Protein AF-A0A081PTX2-F1 (afdb_monomer_lite)

Organism: Streptococcus mitis (NCBI:txid28037)

Structure (mmCIF, N/CA/C/O backbone):
data_AF-A0A081PTX2-F1
#
_entry.id   AF-A0A081PTX2-F1
#
loop_
_atom_site.group_PDB
_atom_site.id
_atom_site.type_symbol
_atom_site.label_atom_id
_atom_site.label_alt_id
_atom_site.label_comp_id
_atom_site.label_asym_id
_atom_site.label_entity_id
_atom_site.label_seq_id
_atom_site.pdbx_PDB_ins_code
_atom_site.Cartn_x
_atom_site.Cartn_y
_atom_site.Cartn_z
_atom_site.occupancy
_atom_site.B_iso_or_equiv
_atom_site.auth_seq_id
_atom_site.auth_comp_id
_atom_site.auth_asym_id
_atom_site.auth_atom_id
_atom_site.pdbx_PDB_model_num
ATOM 1 N N . MET A 1 1 ? 16.448 0.428 7.339 1.00 45.16 1 MET A N 1
ATOM 2 C CA . MET A 1 1 ? 17.487 -0.237 6.516 1.00 45.16 1 MET A CA 1
ATOM 3 C C . MET A 1 1 ? 18.118 0.678 5.466 1.00 45.16 1 MET A C 1
ATOM 5 O O . MET A 1 1 ? 19.307 0.531 5.243 1.00 45.16 1 MET A O 1
ATOM 9 N N . ALA A 1 2 ? 17.396 1.641 4.873 1.00 45.88 2 ALA A N 1
ATOM 10 C CA . ALA A 1 2 ? 17.915 2.471 3.773 1.00 45.88 2 ALA A CA 1
ATOM 11 C C . ALA A 1 2 ? 19.041 3.473 4.129 1.00 45.88 2 ALA A C 1
ATOM 13 O O . ALA A 1 2 ? 19.733 3.924 3.228 1.00 45.88 2 ALA A O 1
ATOM 14 N N . THR A 1 3 ? 19.237 3.821 5.406 1.00 48.44 3 THR A N 1
ATOM 15 C CA . THR A 1 3 ? 20.156 4.913 5.800 1.00 48.44 3 THR A CA 1
ATOM 16 C C . THR A 1 3 ? 21.163 4.552 6.886 1.00 48.44 3 THR A C 1
ATOM 18 O O . THR A 1 3 ? 22.017 5.371 7.184 1.00 48.44 3 THR A O 1
ATOM 21 N N . LYS A 1 4 ? 21.071 3.370 7.518 1.00 48.38 4 LYS A N 1
ATOM 22 C CA . LYS A 1 4 ? 21.948 2.936 8.635 1.00 48.38 4 LYS A CA 1
ATOM 23 C C . LYS A 1 4 ? 22.296 4.025 9.691 1.00 48.38 4 LYS A C 1
ATOM 25 O O . LYS A 1 4 ? 23.306 3.913 10.371 1.00 48.38 4 LYS A O 1
ATOM 30 N N . GLY A 1 5 ? 21.459 5.054 9.870 1.00 53.69 5 GLY A N 1
ATOM 31 C CA . GLY A 1 5 ? 21.709 6.166 10.798 1.00 53.69 5 GLY A CA 1
ATOM 32 C C . GLY A 1 5 ? 22.553 7.334 10.260 1.00 53.69 5 GLY A C 1
ATOM 33 O O . GLY A 1 5 ? 22.796 8.265 11.020 1.00 53.69 5 GLY A O 1
ATOM 34 N N . ASP A 1 6 ? 22.951 7.340 8.986 1.00 52.31 6 ASP A N 1
ATOM 35 C CA . ASP A 1 6 ? 23.727 8.423 8.370 1.00 52.31 6 ASP A CA 1
ATOM 36 C C . ASP A 1 6 ? 22.873 9.209 7.358 1.00 52.31 6 ASP A C 1
ATOM 38 O O . ASP A 1 6 ? 22.476 8.696 6.308 1.00 52.31 6 ASP A O 1
ATOM 42 N N . LEU A 1 7 ? 22.565 10.473 7.676 1.00 54.06 7 LEU A N 1
ATOM 43 C CA . LEU A 1 7 ? 21.795 11.366 6.799 1.00 54.06 7 LEU A CA 1
ATOM 44 C C . LEU A 1 7 ? 22.571 11.760 5.529 1.00 54.06 7 LEU A C 1
ATOM 46 O O . LEU A 1 7 ? 21.958 12.231 4.572 1.00 54.06 7 LEU A O 1
ATOM 50 N N . SER A 1 8 ? 23.890 11.543 5.492 1.00 54.25 8 SER A N 1
ATOM 51 C CA . SER A 1 8 ? 24.733 11.843 4.325 1.00 54.25 8 SER A CA 1
ATOM 52 C C . SER A 1 8 ? 24.730 10.713 3.290 1.00 54.25 8 SER A C 1
ATOM 54 O O . SER A 1 8 ? 25.085 10.937 2.135 1.00 54.25 8 SER A O 1
ATOM 56 N N . GLN A 1 9 ? 24.287 9.510 3.678 1.00 50.03 9 GLN A N 1
ATOM 57 C CA . GLN A 1 9 ? 24.048 8.367 2.790 1.00 50.03 9 GLN A CA 1
ATOM 58 C C . GLN A 1 9 ? 22.552 8.116 2.577 1.00 50.03 9 GLN A C 1
ATOM 60 O O . GLN A 1 9 ? 22.090 6.974 2.510 1.00 50.03 9 GLN A O 1
ATOM 65 N N . LEU A 1 10 ? 21.767 9.186 2.440 1.00 50.59 10 LEU A N 1
ATOM 66 C CA . LEU A 1 10 ? 20.447 9.088 1.828 1.00 50.59 10 LEU A CA 1
ATOM 67 C C . LEU A 1 10 ? 20.634 8.610 0.381 1.00 50.59 10 LEU A C 1
ATOM 69 O O . LEU A 1 10 ? 20.745 9.395 -0.553 1.00 50.59 10 LEU A O 1
ATOM 73 N N . SER A 1 11 ? 20.625 7.289 0.194 1.00 53.53 11 SER A N 1
ATOM 74 C CA . SER A 1 11 ? 20.589 6.611 -1.110 1.00 53.53 11 SER A CA 1
ATOM 75 C C . SER A 1 11 ? 19.258 6.850 -1.856 1.00 53.53 11 SER A C 1
ATOM 77 O O . SER A 1 11 ? 18.910 6.139 -2.792 1.00 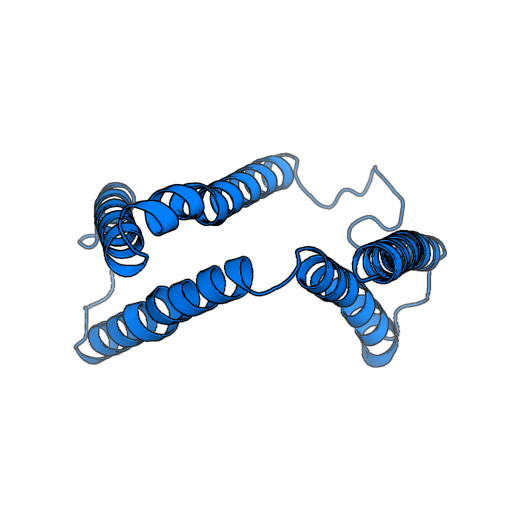53.53 11 SER A O 1
ATOM 79 N N . MET A 1 12 ? 18.482 7.850 -1.424 1.00 55.75 12 MET A N 1
ATOM 80 C CA . MET A 1 12 ? 17.289 8.359 -2.079 1.00 55.75 12 MET A CA 1
ATOM 81 C C . MET A 1 12 ? 17.568 9.767 -2.582 1.00 55.75 12 MET A C 1
ATOM 83 O O . MET A 1 12 ? 17.811 10.695 -1.813 1.00 55.75 12 MET A O 1
ATOM 87 N N . THR A 1 13 ? 17.455 9.938 -3.891 1.00 76.00 13 THR A N 1
ATOM 88 C CA . THR A 1 13 ? 17.407 11.253 -4.524 1.00 76.00 13 THR A CA 1
ATOM 89 C C . THR A 1 13 ? 16.190 12.028 -3.983 1.00 76.00 13 THR A C 1
ATOM 91 O O . THR A 1 13 ? 15.133 11.420 -3.805 1.00 76.00 13 THR A O 1
ATOM 94 N N . PRO A 1 14 ? 16.251 13.360 -3.791 1.00 76.31 14 PRO A N 1
ATOM 95 C CA . PRO A 1 14 ? 15.086 14.163 -3.387 1.00 76.31 14 PRO A CA 1
ATOM 96 C C . PRO A 1 14 ? 13.852 13.950 -4.282 1.00 76.31 14 PRO A C 1
ATOM 98 O O . PRO A 1 14 ? 12.715 14.006 -3.822 1.00 76.31 14 PRO A O 1
ATOM 101 N N . LEU A 1 15 ? 14.080 13.621 -5.557 1.00 78.44 15 LEU A N 1
ATOM 102 C CA . LEU A 1 15 ? 13.043 13.239 -6.513 1.00 78.44 15 LEU A CA 1
ATOM 103 C C . LEU A 1 15 ? 12.278 11.968 -6.094 1.00 78.44 15 LEU A C 1
ATOM 105 O O . LEU A 1 15 ? 11.057 11.917 -6.228 1.00 78.44 15 LEU A O 1
ATOM 109 N N . ALA A 1 16 ? 12.970 10.956 -5.560 1.00 79.25 16 ALA A N 1
ATOM 110 C CA . ALA A 1 16 ? 12.354 9.725 -5.059 1.00 79.25 16 ALA A CA 1
ATOM 111 C C . ALA A 1 16 ? 11.468 10.004 -3.837 1.00 79.25 16 ALA A C 1
ATOM 113 O O . ALA A 1 16 ? 10.395 9.423 -3.699 1.00 79.25 16 ALA A O 1
ATOM 114 N N . LEU A 1 17 ? 11.873 10.955 -2.989 1.00 81.06 17 LEU A N 1
ATOM 115 C CA . LEU A 1 17 ? 11.074 11.383 -1.844 1.00 81.06 17 LEU A CA 1
ATOM 116 C C . LEU A 1 17 ? 9.779 12.077 -2.296 1.00 81.06 17 LEU A C 1
ATOM 118 O O . LEU A 1 17 ? 8.699 11.727 -1.828 1.00 81.06 17 LEU A O 1
ATOM 122 N N . ILE A 1 18 ? 9.876 13.027 -3.232 1.00 86.75 18 ILE A N 1
ATOM 123 C CA . ILE A 1 18 ? 8.715 13.778 -3.740 1.00 86.75 18 ILE A CA 1
ATOM 124 C C . ILE A 1 18 ? 7.742 12.847 -4.469 1.00 86.75 18 ILE A C 1
ATOM 126 O O . ILE A 1 18 ? 6.538 12.894 -4.223 1.00 86.75 18 ILE A O 1
ATOM 130 N N . THR A 1 19 ? 8.249 11.974 -5.340 1.00 83.44 19 THR A N 1
ATOM 131 C CA . THR A 1 19 ? 7.417 11.005 -6.073 1.00 83.44 19 THR A CA 1
ATOM 132 C C . THR A 1 19 ? 6.801 9.958 -5.145 1.00 83.44 19 THR A C 1
ATOM 134 O O . THR A 1 19 ? 5.629 9.621 -5.311 1.00 83.44 19 THR A O 1
ATOM 137 N N . GLY A 1 20 ? 7.528 9.507 -4.118 1.00 84.31 20 GLY A N 1
ATOM 138 C CA . GLY A 1 20 ? 6.996 8.632 -3.074 1.00 84.31 20 GLY A CA 1
ATOM 139 C C . GLY A 1 20 ? 5.875 9.291 -2.267 1.00 84.31 20 GLY A C 1
ATOM 140 O O . GLY A 1 20 ? 4.830 8.678 -2.052 1.00 84.31 20 GLY A O 1
ATOM 141 N N . LEU A 1 21 ? 6.043 10.561 -1.888 1.00 86.38 21 LEU A N 1
ATOM 142 C CA . LEU A 1 21 ? 5.027 11.314 -1.151 1.00 86.38 21 LEU A CA 1
ATOM 143 C C . LEU A 1 21 ? 3.774 11.565 -2.005 1.00 86.38 21 LEU A C 1
ATOM 145 O O . LEU A 1 21 ? 2.656 11.362 -1.535 1.00 86.38 21 LEU A O 1
ATOM 149 N N . LEU A 1 22 ? 3.953 11.930 -3.278 1.00 87.00 22 LEU A N 1
ATOM 150 C CA . LEU A 1 22 ? 2.854 12.075 -4.239 1.00 87.00 22 LEU A CA 1
ATOM 151 C C . LEU A 1 22 ? 2.108 10.751 -4.461 1.00 87.00 22 LEU A C 1
ATOM 153 O O . LEU A 1 22 ? 0.879 10.748 -4.513 1.00 87.00 22 LEU A O 1
ATOM 157 N N . SER A 1 23 ? 2.825 9.627 -4.541 1.00 84.81 23 SER A N 1
ATOM 158 C CA . SER A 1 23 ? 2.219 8.292 -4.631 1.00 84.81 23 SER A CA 1
ATOM 159 C C . SER A 1 23 ? 1.386 7.972 -3.387 1.00 84.81 23 SER A C 1
ATOM 161 O O . SER A 1 23 ? 0.224 7.579 -3.504 1.00 84.81 23 SER A O 1
ATOM 163 N N . ALA A 1 24 ? 1.921 8.238 -2.190 1.00 83.06 24 ALA A N 1
ATOM 164 C CA . ALA A 1 24 ? 1.200 8.044 -0.934 1.00 83.06 24 ALA A CA 1
ATOM 165 C C . ALA A 1 24 ? -0.078 8.897 -0.862 1.00 83.06 24 ALA A C 1
ATOM 167 O O . ALA A 1 24 ? -1.137 8.393 -0.481 1.00 83.06 24 ALA A O 1
ATOM 168 N N . MET A 1 25 ? -0.015 10.160 -1.299 1.00 84.06 25 MET A N 1
ATOM 169 C CA . MET A 1 25 ? -1.202 11.010 -1.429 1.00 84.06 25 MET A CA 1
ATOM 170 C C . MET A 1 25 ? -2.213 10.417 -2.419 1.00 84.06 25 MET A C 1
ATOM 172 O O . MET A 1 25 ? -3.404 10.364 -2.120 1.00 84.06 25 MET A O 1
ATOM 176 N N . GLY A 1 26 ? -1.758 9.916 -3.570 1.00 82.31 26 GLY A N 1
ATOM 177 C CA . GLY A 1 26 ? -2.617 9.256 -4.557 1.00 82.31 26 GLY A CA 1
ATOM 178 C C . GLY A 1 26 ? -3.349 8.035 -3.992 1.00 82.31 26 GLY A C 1
ATOM 179 O O . GLY A 1 26 ? -4.553 7.877 -4.214 1.00 82.31 26 GLY A O 1
ATOM 180 N N . VAL A 1 27 ? -2.660 7.201 -3.211 1.00 76.81 27 VAL A N 1
ATOM 181 C CA . VAL A 1 27 ? -3.269 6.053 -2.519 1.00 76.81 27 VAL A CA 1
ATOM 182 C C . VAL A 1 27 ? -4.269 6.524 -1.462 1.00 76.81 27 VAL A C 1
ATOM 184 O O . VAL A 1 27 ? -5.384 6.006 -1.4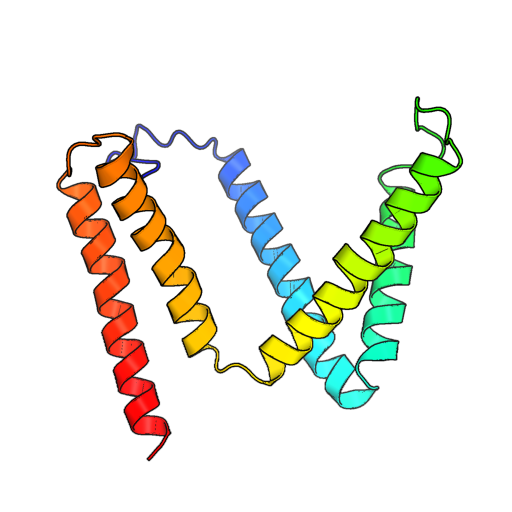05 1.00 76.81 27 VAL A O 1
ATOM 187 N N . MET A 1 28 ? -3.925 7.550 -0.678 1.00 79.50 28 MET A N 1
ATOM 188 C CA . MET A 1 28 ? -4.824 8.141 0.319 1.00 79.50 28 MET A CA 1
ATOM 189 C C . MET A 1 28 ? -6.131 8.624 -0.322 1.00 79.50 28 MET A C 1
ATOM 191 O O . MET A 1 28 ? -7.210 8.303 0.177 1.00 79.50 28 MET A O 1
ATOM 195 N N . PHE A 1 29 ? -6.058 9.330 -1.453 1.00 78.75 29 PHE A N 1
ATOM 196 C CA . PHE A 1 29 ? -7.252 9.734 -2.196 1.00 78.75 29 PHE A CA 1
ATOM 197 C C . PHE A 1 29 ? -8.045 8.527 -2.703 1.00 78.75 29 PHE A C 1
ATOM 199 O O . PHE A 1 29 ? -9.261 8.500 -2.540 1.00 78.75 29 PHE A O 1
ATOM 206 N N . ASN A 1 30 ? -7.387 7.499 -3.243 1.00 73.31 30 ASN A N 1
ATOM 207 C CA . ASN A 1 30 ? -8.077 6.291 -3.705 1.00 73.31 30 ASN A CA 1
ATOM 208 C C . ASN A 1 30 ? -8.793 5.531 -2.579 1.00 73.31 30 ASN A C 1
ATOM 210 O O . ASN A 1 30 ? -9.816 4.908 -2.838 1.00 73.31 30 ASN A O 1
ATOM 214 N N . VAL A 1 31 ? -8.301 5.580 -1.340 1.00 70.25 31 VAL A N 1
ATOM 215 C CA . VAL A 1 31 ? -8.913 4.859 -0.212 1.00 70.25 31 VAL A CA 1
ATOM 216 C C . VAL A 1 31 ? -9.971 5.697 0.503 1.00 70.25 31 VAL A C 1
ATOM 218 O O . VAL A 1 31 ? -11.039 5.178 0.821 1.00 70.25 31 VAL A O 1
ATOM 221 N N . ILE A 1 32 ? -9.703 6.979 0.759 1.00 73.44 32 ILE A N 1
ATOM 222 C CA . ILE A 1 32 ? -10.579 7.843 1.566 1.00 73.44 32 ILE A CA 1
ATOM 223 C C . ILE A 1 32 ? -11.726 8.406 0.730 1.00 73.44 32 ILE A C 1
ATOM 225 O O . ILE A 1 32 ? -12.869 8.412 1.188 1.00 73.44 32 ILE A O 1
ATOM 229 N N . LEU A 1 33 ? -11.448 8.859 -0.496 1.00 72.94 33 LEU A N 1
ATOM 230 C CA . LEU A 1 33 ? -12.442 9.525 -1.333 1.00 72.94 33 LEU A CA 1
ATOM 231 C C . LEU A 1 33 ? -13.677 8.647 -1.607 1.00 72.94 33 LEU A C 1
ATOM 233 O O . LEU A 1 33 ? -14.777 9.166 -1.447 1.00 72.94 33 LEU A O 1
ATOM 237 N N . PRO A 1 34 ? -13.578 7.342 -1.939 1.00 69.25 34 PRO A N 1
ATOM 238 C CA . PRO A 1 34 ? -14.769 6.540 -2.216 1.00 69.25 34 PRO A CA 1
ATOM 239 C C . PRO A 1 34 ? -15.579 6.159 -0.970 1.00 69.25 34 PRO A C 1
ATOM 241 O O . PRO A 1 34 ? -16.734 5.773 -1.122 1.00 69.25 34 PRO A O 1
ATOM 244 N N . GLN A 1 35 ? -15.055 6.276 0.256 1.00 69.25 35 GLN A N 1
ATOM 245 C CA . GLN A 1 35 ? -15.779 5.871 1.474 1.00 69.25 35 GLN A CA 1
ATOM 246 C C . GLN A 1 35 ? -17.108 6.617 1.711 1.00 69.25 35 GLN A C 1
ATOM 248 O O . GLN A 1 35 ? -18.135 5.949 1.886 1.00 69.25 35 GLN A O 1
ATOM 253 N N . PRO A 1 36 ? -17.155 7.966 1.724 1.00 67.94 36 PRO A N 1
ATOM 254 C CA . PRO A 1 36 ? -18.405 8.697 1.936 1.00 67.94 36 PRO A CA 1
ATOM 255 C C . PRO A 1 36 ? -19.397 8.502 0.783 1.00 67.94 36 PRO A C 1
ATOM 257 O O . PRO A 1 36 ? -20.602 8.398 1.022 1.00 67.94 36 PRO A O 1
ATOM 260 N N . PHE A 1 37 ? -18.912 8.398 -0.459 1.00 66.44 37 PHE A N 1
ATOM 261 C CA . PHE A 1 37 ? -19.766 8.154 -1.626 1.00 66.44 37 PHE A CA 1
ATOM 262 C C . PHE A 1 37 ? -20.346 6.735 -1.620 1.00 66.44 37 PHE A C 1
ATOM 264 O O . PHE A 1 37 ? -21.548 6.577 -1.841 1.00 66.44 37 PHE A O 1
ATOM 271 N N . ALA A 1 38 ? -19.545 5.729 -1.256 1.00 66.44 38 ALA A N 1
ATOM 272 C CA . ALA A 1 38 ? -19.986 4.343 -1.147 1.00 66.44 38 ALA A CA 1
ATOM 273 C C . ALA A 1 38 ? -21.042 4.151 -0.047 1.00 66.44 38 ALA A C 1
ATOM 275 O O . ALA A 1 38 ? -21.980 3.376 -0.238 1.00 66.44 38 ALA A O 1
ATOM 276 N N . LYS A 1 39 ? -20.943 4.882 1.077 1.00 65.25 39 LYS A N 1
ATOM 277 C CA . LYS A 1 39 ? -21.974 4.874 2.134 1.00 65.25 39 LYS A CA 1
ATOM 278 C C . LYS A 1 39 ? -23.308 5.474 1.678 1.00 65.25 39 LYS A C 1
ATOM 280 O O . LYS A 1 39 ? -24.346 5.062 2.185 1.00 65.25 39 LYS A O 1
ATOM 285 N N . ARG A 1 40 ? -23.296 6.440 0.752 1.00 69.19 40 ARG A N 1
ATOM 286 C CA . ARG A 1 40 ? -24.501 7.179 0.330 1.00 69.19 40 ARG A CA 1
ATOM 287 C C . ARG A 1 40 ? -25.180 6.605 -0.915 1.00 69.19 40 ARG A C 1
ATOM 289 O O . ARG A 1 40 ? -26.402 6.643 -0.992 1.00 69.19 40 ARG A O 1
ATOM 296 N N . TYR A 1 41 ? -24.409 6.087 -1.869 1.00 67.88 41 TYR A N 1
ATOM 297 C CA . TYR A 1 41 ? -24.910 5.633 -3.177 1.00 67.88 41 TYR A CA 1
ATOM 298 C C . TYR A 1 41 ? -24.716 4.133 -3.427 1.00 67.88 41 TYR A C 1
ATOM 300 O O . TYR A 1 41 ? -25.143 3.620 -4.459 1.00 67.88 41 TYR A O 1
ATOM 308 N N . GLY A 1 42 ? -24.104 3.417 -2.483 1.00 67.81 42 GLY A N 1
ATOM 309 C CA . GLY A 1 42 ? -23.745 2.016 -2.637 1.00 67.81 42 GLY A CA 1
ATOM 310 C C . GLY A 1 42 ? -22.353 1.839 -3.240 1.00 67.81 42 GLY A C 1
ATOM 311 O O . GLY A 1 42 ? -21.858 2.646 -4.025 1.00 67.81 42 GLY A O 1
ATOM 312 N N . PHE A 1 43 ? -21.710 0.741 -2.857 1.00 65.88 43 PHE A N 1
ATOM 313 C CA . PHE A 1 43 ? -20.302 0.487 -3.139 1.00 65.88 43 PHE A CA 1
ATOM 314 C C . PHE A 1 43 ? -19.990 0.313 -4.637 1.00 65.88 43 PHE A C 1
ATOM 316 O O . PHE A 1 43 ? -19.061 0.909 -5.179 1.00 65.88 43 PHE A O 1
ATOM 323 N N . VAL A 1 44 ? -20.813 -0.488 -5.316 1.00 68.44 44 VAL A N 1
ATOM 324 C CA . VAL A 1 44 ? -20.652 -0.857 -6.729 1.00 68.44 44 VAL A CA 1
ATOM 325 C C . VAL A 1 44 ? -20.701 0.359 -7.672 1.00 68.44 44 VAL A C 1
ATOM 327 O O . VAL A 1 44 ? -19.777 0.503 -8.473 1.00 68.44 44 VAL A O 1
ATOM 330 N N . PRO A 1 45 ? -21.694 1.271 -7.592 1.00 71.44 45 PRO A N 1
ATOM 331 C CA . PRO A 1 45 ? -21.735 2.431 -8.484 1.00 71.44 45 PRO A CA 1
ATOM 332 C C . PRO A 1 45 ? -20.612 3.443 -8.216 1.00 71.44 45 PRO A C 1
ATOM 334 O O . PRO A 1 45 ? -20.093 4.018 -9.169 1.00 71.44 45 PRO A O 1
ATOM 337 N N . THR A 1 46 ? -20.186 3.645 -6.963 1.00 72.44 46 THR A N 1
ATOM 338 C CA . THR A 1 46 ? -19.062 4.553 -6.654 1.00 72.44 46 THR A CA 1
ATOM 339 C C . THR A 1 46 ? -17.750 4.068 -7.276 1.00 72.44 46 THR A C 1
ATOM 341 O O . THR A 1 46 ? -17.045 4.854 -7.909 1.00 72.44 46 THR A O 1
ATOM 344 N N . VAL A 1 47 ? -17.440 2.774 -7.153 1.00 72.69 47 VAL A N 1
ATOM 345 C CA . VAL A 1 47 ? -16.215 2.197 -7.733 1.00 72.69 47 VAL A CA 1
ATOM 346 C C . VAL A 1 47 ? -16.299 2.121 -9.258 1.00 72.69 47 VAL A C 1
ATOM 348 O O . VAL A 1 47 ? -15.325 2.450 -9.931 1.00 72.69 47 VAL A O 1
ATOM 351 N N . GLY A 1 48 ? -17.461 1.765 -9.817 1.00 74.38 48 GLY A N 1
ATOM 352 C CA . GLY A 1 48 ? -17.658 1.690 -11.267 1.00 74.38 48 GLY A CA 1
ATOM 353 C C . GLY A 1 48 ? -17.400 3.024 -11.974 1.00 74.38 48 GLY A C 1
ATOM 354 O O . GLY A 1 48 ? -16.636 3.073 -12.936 1.00 74.38 48 GLY A O 1
ATOM 355 N N . TRP A 1 49 ? -17.959 4.123 -11.459 1.00 79.38 49 TRP A N 1
ATOM 356 C CA . TRP A 1 49 ? -17.698 5.459 -12.008 1.00 79.38 49 TRP A CA 1
ATOM 357 C C . TRP A 1 49 ? -16.236 5.886 -11.850 1.00 79.38 49 TRP A C 1
ATOM 359 O O . TRP A 1 49 ? -15.667 6.454 -12.784 1.00 79.38 49 TRP A O 1
ATOM 369 N N . GLY A 1 50 ? -15.611 5.567 -10.712 1.00 76.12 50 GLY A N 1
ATOM 370 C CA . GLY A 1 50 ? -14.187 5.823 -10.487 1.00 76.12 50 GLY A CA 1
ATOM 371 C C . GLY A 1 50 ? -13.294 5.092 -11.491 1.00 76.12 50 GLY A C 1
ATOM 372 O O . GLY A 1 50 ? -12.392 5.699 -12.064 1.00 76.12 50 GLY A O 1
ATOM 373 N N . MET A 1 51 ? -13.586 3.820 -11.773 1.00 77.56 51 MET A N 1
ATOM 374 C CA . MET A 1 51 ? -12.840 3.019 -12.747 1.00 77.56 51 MET A CA 1
ATOM 375 C C . MET A 1 51 ? -13.021 3.511 -14.187 1.00 77.56 51 MET A C 1
ATOM 377 O O . MET A 1 51 ? -12.047 3.536 -14.939 1.00 77.56 51 MET A O 1
ATOM 381 N N . ILE A 1 52 ? -14.226 3.951 -14.569 1.00 79.56 52 ILE A N 1
ATOM 382 C CA . ILE A 1 52 ? -14.472 4.535 -15.899 1.00 79.56 52 ILE A CA 1
ATOM 383 C C . ILE A 1 52 ? -13.670 5.830 -16.072 1.00 79.56 52 ILE A C 1
ATOM 385 O O . ILE A 1 52 ? -12.973 5.989 -17.074 1.00 79.56 52 ILE A O 1
ATOM 389 N N . LEU A 1 53 ? -13.724 6.734 -15.089 1.00 81.75 53 LEU A N 1
ATOM 390 C CA . LEU A 1 53 ? -12.953 7.981 -15.103 1.00 81.75 53 LEU A CA 1
ATOM 391 C C . LEU A 1 53 ? -11.4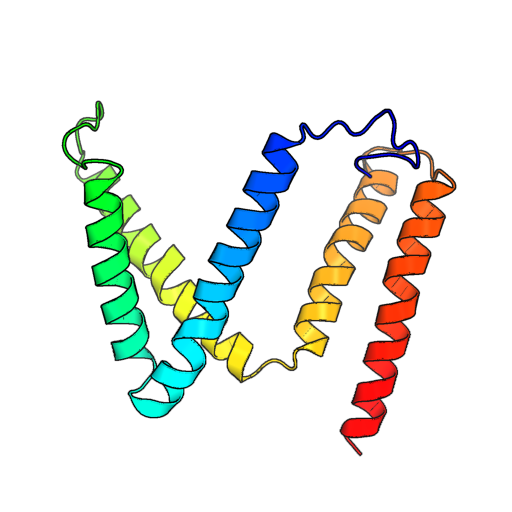43 7.710 -15.133 1.00 81.75 53 LEU A C 1
ATOM 393 O O . LEU A 1 53 ? -10.737 8.313 -15.938 1.00 81.75 53 LEU A O 1
ATOM 397 N N . ALA A 1 54 ? -10.952 6.772 -14.319 1.00 78.19 54 ALA A N 1
ATOM 398 C CA . ALA A 1 54 ? -9.541 6.390 -14.298 1.00 78.19 54 ALA A CA 1
ATOM 399 C C . ALA A 1 54 ? -9.076 5.811 -15.644 1.00 78.19 54 ALA A C 1
ATOM 401 O O . ALA A 1 54 ? -8.016 6.192 -16.139 1.00 78.19 54 ALA A O 1
ATOM 402 N N . GLY A 1 55 ? -9.881 4.948 -16.274 1.00 77.38 55 GLY A N 1
ATOM 403 C CA . GLY A 1 55 ? -9.598 4.415 -17.608 1.00 77.38 55 GLY A CA 1
ATOM 404 C C . GLY A 1 55 ? -9.569 5.503 -18.684 1.00 77.38 55 GLY A C 1
ATOM 405 O O . GLY A 1 55 ? -8.673 5.509 -19.529 1.00 77.38 55 GLY A O 1
ATOM 406 N N . LEU A 1 56 ? -10.495 6.466 -18.617 1.00 81.69 56 LEU A N 1
ATOM 407 C CA . LEU A 1 56 ? -10.545 7.602 -19.540 1.00 81.69 56 LEU A CA 1
ATOM 408 C C . LEU A 1 56 ? -9.291 8.484 -19.411 1.00 81.69 56 LEU A C 1
ATOM 410 O O . LEU A 1 56 ? -8.647 8.789 -20.411 1.00 81.69 56 LEU A O 1
ATOM 414 N N . PHE A 1 57 ? -8.906 8.842 -18.182 1.00 80.81 57 PHE A N 1
ATOM 415 C CA . PHE A 1 57 ? -7.689 9.618 -17.913 1.00 80.81 57 PHE A CA 1
ATOM 416 C C . PHE A 1 57 ? -6.414 8.857 -18.295 1.00 80.81 57 PHE A C 1
ATOM 418 O O . PHE A 1 57 ? -5.492 9.445 -18.862 1.00 80.81 57 PHE A O 1
ATOM 425 N N . SER A 1 58 ? -6.362 7.549 -18.031 1.00 75.31 58 SER A N 1
ATOM 426 C CA . SER A 1 58 ? -5.221 6.713 -18.410 1.00 75.31 58 SER A CA 1
ATOM 427 C C . SER A 1 58 ? -5.033 6.657 -19.926 1.00 75.31 58 SER A C 1
ATOM 429 O O . SER A 1 58 ? -3.893 6.662 -20.383 1.00 75.31 58 SER A O 1
ATOM 431 N N . ASN A 1 59 ? -6.122 6.646 -20.703 1.00 77.19 59 ASN A N 1
ATOM 432 C CA . ASN A 1 59 ? -6.062 6.689 -22.166 1.00 77.19 59 ASN A CA 1
ATOM 433 C C . ASN A 1 59 ? -5.458 8.009 -22.684 1.00 77.19 59 ASN A C 1
ATOM 435 O O . ASN A 1 59 ? -4.744 8.004 -23.681 1.00 77.19 59 ASN A O 1
ATOM 439 N N . VAL A 1 60 ? -5.694 9.126 -21.984 1.00 76.00 60 VAL A N 1
ATOM 440 C CA . VAL A 1 60 ? -5.143 10.447 -22.340 1.00 76.00 60 VAL A CA 1
ATOM 441 C C . VAL A 1 60 ? -3.638 10.535 -22.061 1.00 76.00 60 VAL A C 1
ATOM 443 O O . VAL A 1 60 ? -2.905 11.089 -22.876 1.00 76.00 60 VAL A O 1
ATOM 446 N N . LEU A 1 61 ? -3.163 9.997 -20.931 1.00 71.31 61 LEU A N 1
ATOM 447 C CA . LEU A 1 61 ? -1.733 10.020 -20.573 1.00 71.31 61 LEU A CA 1
ATOM 448 C C . LEU A 1 61 ? -0.897 8.999 -21.355 1.00 71.31 61 LEU A C 1
ATOM 450 O O . LEU A 1 61 ? 0.281 9.229 -21.618 1.00 71.31 61 LEU A O 1
ATOM 454 N N . SER A 1 62 ? -1.473 7.846 -21.679 1.00 66.06 62 SER A N 1
ATOM 455 C CA . SER A 1 62 ? -0.812 6.778 -22.427 1.00 66.06 62 SER A CA 1
ATOM 456 C C . SER A 1 62 ? -1.795 6.232 -23.461 1.00 66.06 62 SER A C 1
ATOM 458 O O . SER A 1 62 ? -2.593 5.344 -23.144 1.00 66.06 62 SER A O 1
ATOM 460 N N . PRO A 1 63 ? -1.772 6.772 -24.695 1.00 66.62 63 PRO A N 1
ATOM 461 C CA . PRO A 1 63 ? -2.689 6.358 -25.741 1.00 66.62 63 PRO A CA 1
ATOM 462 C C . PRO A 1 63 ? -2.492 4.876 -26.043 1.00 66.62 63 PRO A C 1
ATOM 464 O O . PRO A 1 63 ? -1.406 4.443 -26.429 1.00 66.62 63 PRO A O 1
ATOM 467 N N . VAL A 1 64 ? -3.571 4.103 -25.938 1.00 62.41 64 VAL A N 1
ATOM 468 C CA . VAL A 1 64 ? -3.582 2.648 -26.188 1.00 62.41 64 VAL A CA 1
ATOM 469 C C . VAL A 1 64 ? -3.134 2.307 -27.625 1.00 62.41 64 VAL A C 1
ATOM 471 O O . VAL A 1 64 ? -2.729 1.189 -27.920 1.00 62.41 64 VAL A O 1
ATOM 474 N N . TYR A 1 65 ? -3.139 3.290 -28.526 1.00 59.78 65 TYR A N 1
ATOM 475 C CA . TYR A 1 65 ? -2.742 3.157 -29.928 1.00 59.78 65 TYR A CA 1
ATOM 476 C C . TYR A 1 65 ? -1.223 3.255 -30.172 1.00 59.78 65 TYR A C 1
ATOM 478 O O . TYR A 1 65 ? -0.780 2.968 -31.278 1.00 59.78 65 TYR A O 1
ATOM 486 N N . GLN A 1 66 ? -0.421 3.659 -29.176 1.00 56.41 66 GLN A N 1
ATOM 487 C CA . GLN A 1 66 ? 1.050 3.710 -29.271 1.00 56.41 66 GLN A CA 1
ATOM 488 C C . GLN A 1 66 ? 1.736 2.436 -28.751 1.00 56.41 66 GLN A C 1
ATOM 490 O O . GLN A 1 66 ? 2.949 2.421 -28.543 1.00 56.41 66 GLN A O 1
ATOM 495 N N . LEU A 1 67 ? 0.988 1.350 -28.537 1.00 58.16 67 LEU A N 1
ATOM 496 C CA . LEU A 1 67 ? 1.593 0.073 -28.186 1.00 58.16 67 LEU A CA 1
ATOM 497 C C . LEU A 1 67 ? 2.344 -0.500 -29.395 1.00 58.16 67 LEU A C 1
ATOM 499 O O . LEU A 1 67 ? 1.743 -0.920 -30.377 1.00 58.16 67 LEU A O 1
ATOM 503 N N . SER A 1 68 ? 3.668 -0.607 -29.275 1.00 57.38 68 SER A N 1
ATOM 504 C CA . SER A 1 68 ? 4.538 -1.333 -30.216 1.00 57.38 68 SER A CA 1
ATOM 505 C C . SER A 1 68 ? 4.302 -2.854 -30.223 1.00 57.38 68 SER A C 1
ATOM 507 O O . SER A 1 68 ? 5.004 -3.584 -30.917 1.00 57.38 68 SER A O 1
ATOM 509 N N . PHE A 1 69 ? 3.354 -3.342 -29.419 1.00 60.31 69 PHE A N 1
ATOM 510 C CA . PHE A 1 69 ? 2.960 -4.741 -29.329 1.00 60.31 69 PHE A CA 1
ATOM 511 C C . PHE A 1 69 ? 1.792 -5.011 -30.272 1.00 60.31 69 PHE A C 1
ATOM 513 O O . PHE A 1 69 ? 0.800 -4.288 -30.249 1.00 60.31 69 PHE A O 1
ATOM 520 N N . THR A 1 70 ? 1.868 -6.094 -31.042 1.00 65.69 70 THR A N 1
ATOM 521 C CA . THR A 1 70 ? 0.698 -6.662 -31.713 1.00 65.69 70 THR A CA 1
ATOM 522 C C . THR A 1 70 ? -0.264 -7.163 -30.632 1.00 65.69 70 THR A C 1
ATOM 524 O O . THR A 1 70 ? 0.110 -8.082 -29.898 1.00 65.69 70 THR A O 1
ATOM 527 N N . PRO A 1 71 ? -1.461 -6.569 -30.470 1.00 64.62 71 PRO A N 1
ATOM 528 C CA . PRO A 1 71 ? -2.413 -7.026 -29.470 1.00 64.62 71 PRO A CA 1
ATOM 529 C C . PRO A 1 71 ? -2.927 -8.407 -29.883 1.00 64.62 71 PRO A C 1
ATOM 531 O O . PRO A 1 71 ? -3.794 -8.534 -30.744 1.00 64.62 71 PRO A O 1
ATOM 534 N N . ASP A 1 72 ? -2.342 -9.445 -29.293 1.00 79.50 72 ASP A N 1
ATOM 535 C CA . ASP A 1 72 ? -2.769 -10.822 -29.485 1.00 79.50 72 ASP A CA 1
ATOM 536 C C . ASP A 1 72 ? -3.984 -11.117 -28.592 1.00 79.50 72 ASP A C 1
ATOM 538 O O . ASP A 1 72 ? -4.148 -10.535 -27.511 1.00 79.50 72 ASP A O 1
ATOM 542 N N . ILE A 1 73 ? -4.842 -12.044 -29.016 1.00 82.50 73 ILE A N 1
ATOM 543 C CA . ILE A 1 73 ? -6.074 -12.405 -28.291 1.00 82.50 73 ILE A CA 1
ATOM 544 C C . ILE A 1 73 ? -5.765 -12.889 -26.868 1.00 82.50 73 ILE A C 1
ATOM 546 O O . ILE A 1 73 ? -6.497 -12.572 -25.927 1.00 82.50 73 ILE A O 1
ATOM 550 N N . TRP A 1 74 ? -4.636 -13.576 -26.686 1.00 82.44 74 TRP A N 1
ATOM 551 C CA . TRP A 1 74 ? -4.145 -13.988 -25.372 1.00 82.44 74 TRP A CA 1
ATOM 552 C C . TRP A 1 74 ? -3.768 -12.807 -24.477 1.00 82.44 74 TRP A C 1
ATOM 554 O O . TRP A 1 74 ? -4.122 -12.798 -23.299 1.00 82.44 74 TRP A O 1
ATOM 564 N N . SER A 1 75 ? -3.105 -11.784 -25.018 1.00 81.31 75 SER A N 1
ATOM 565 C CA . SER A 1 75 ? -2.732 -10.584 -24.262 1.00 81.31 75 SER A CA 1
ATOM 566 C C . SER A 1 75 ? -3.964 -9.819 -23.782 1.00 81.31 75 SER A C 1
ATOM 568 O O . SER A 1 75 ? -4.001 -9.373 -22.635 1.00 81.31 75 SER A O 1
ATOM 570 N N . ILE A 1 76 ? -4.997 -9.721 -24.624 1.00 82.50 76 ILE A N 1
ATOM 571 C CA . ILE A 1 76 ? -6.269 -9.078 -24.268 1.00 82.50 76 ILE A CA 1
ATOM 572 C C . ILE A 1 76 ? -6.968 -9.861 -23.152 1.00 82.50 76 ILE A C 1
ATOM 574 O O . ILE A 1 76 ? -7.420 -9.264 -22.174 1.00 82.50 76 ILE A O 1
ATOM 578 N N . LEU A 1 77 ? -7.018 -11.193 -23.260 1.00 86.19 77 LEU A N 1
ATOM 579 C CA . LEU A 1 77 ? -7.653 -12.048 -22.257 1.00 86.19 77 LEU A CA 1
ATOM 580 C C . LEU A 1 77 ? -6.960 -11.932 -20.891 1.00 86.19 77 LEU A C 1
ATOM 582 O O . LEU A 1 77 ? -7.628 -11.757 -19.872 1.00 86.19 77 LEU A O 1
ATOM 586 N N . ILE A 1 78 ? -5.626 -11.974 -20.869 1.00 85.44 78 ILE A N 1
ATOM 587 C CA . ILE A 1 78 ? -4.831 -11.815 -19.643 1.00 85.44 78 ILE A CA 1
ATOM 588 C C . ILE A 1 78 ? -5.070 -10.430 -19.033 1.00 85.44 78 ILE A C 1
ATOM 590 O O . ILE A 1 78 ? -5.289 -10.317 -17.827 1.00 85.44 78 ILE A O 1
ATOM 594 N N . CYS A 1 79 ? -5.088 -9.380 -19.858 1.00 83.31 79 CYS A N 1
ATOM 595 C CA . CYS A 1 79 ? -5.346 -8.019 -19.398 1.00 83.31 79 CYS A CA 1
ATOM 596 C C . CYS A 1 79 ? -6.747 -7.888 -18.774 1.00 83.31 79 CYS A C 1
ATOM 598 O O . CYS A 1 79 ? -6.891 -7.301 -17.701 1.00 83.31 79 CYS A O 1
ATOM 600 N N . LEU A 1 80 ? -7.764 -8.507 -19.382 1.00 84.62 80 LEU A N 1
ATOM 6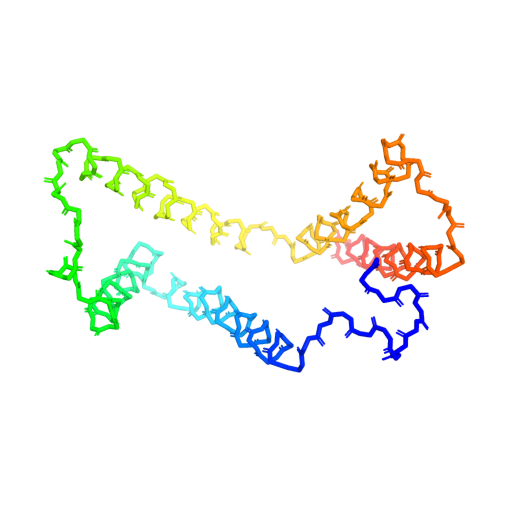01 C CA . LEU A 1 80 ? -9.133 -8.522 -18.863 1.00 84.62 80 LEU A CA 1
ATOM 602 C C . LEU A 1 80 ? -9.234 -9.270 -17.525 1.00 84.62 80 LEU A C 1
ATOM 604 O O . LEU A 1 80 ? -9.883 -8.787 -16.596 1.00 84.62 80 LEU A O 1
ATOM 608 N N . ILE A 1 81 ? -8.561 -10.417 -17.402 1.00 87.31 81 ILE A N 1
ATOM 609 C CA . ILE A 1 81 ? -8.515 -11.189 -16.154 1.00 87.31 81 ILE A CA 1
ATOM 610 C C . ILE A 1 81 ? -7.856 -10.366 -15.044 1.00 87.31 81 ILE A C 1
ATOM 612 O O . ILE A 1 81 ? -8.417 -10.262 -13.955 1.00 87.31 81 ILE A O 1
ATOM 616 N N . ILE A 1 82 ? -6.707 -9.740 -15.309 1.00 86.50 82 ILE A N 1
ATOM 617 C CA . ILE A 1 82 ? -6.015 -8.904 -14.318 1.00 86.50 82 ILE A CA 1
ATOM 618 C C . ILE A 1 82 ? -6.885 -7.703 -13.933 1.00 86.50 82 ILE A C 1
ATOM 620 O O . ILE A 1 82 ? -7.037 -7.424 -12.748 1.00 86.50 82 ILE A O 1
ATOM 624 N N . ALA A 1 83 ? -7.517 -7.032 -14.897 1.00 83.88 83 ALA A N 1
ATOM 625 C CA . ALA A 1 83 ? -8.383 -5.892 -14.614 1.00 83.88 83 ALA A CA 1
ATOM 626 C C . ALA A 1 83 ? -9.580 -6.275 -13.726 1.00 83.88 83 ALA A C 1
ATOM 628 O O . ALA A 1 83 ? -9.905 -5.560 -12.774 1.00 83.88 83 ALA A O 1
ATOM 629 N N . PHE A 1 84 ? -10.225 -7.411 -14.005 1.00 82.56 84 PHE A N 1
ATOM 630 C CA . PHE A 1 84 ? -11.432 -7.817 -13.289 1.00 82.56 84 PHE A CA 1
ATOM 631 C C . PHE A 1 84 ? -11.123 -8.503 -11.952 1.00 82.56 84 PHE A C 1
ATOM 633 O O . PHE A 1 84 ? -11.612 -8.076 -10.906 1.00 82.56 84 PHE A O 1
ATOM 640 N N . PHE A 1 85 ? -10.287 -9.542 -11.963 1.00 83.50 85 PHE A N 1
ATOM 641 C CA . PHE A 1 85 ? -9.939 -10.305 -10.761 1.00 83.50 85 PHE A CA 1
ATOM 642 C C . PHE A 1 85 ? -8.829 -9.649 -9.939 1.00 83.50 85 PHE A C 1
ATOM 644 O O . PHE A 1 85 ? -8.906 -9.630 -8.713 1.00 83.50 85 PHE A O 1
ATOM 651 N N . GLY A 1 86 ? -7.803 -9.110 -10.597 1.00 79.31 86 GLY A N 1
ATOM 652 C CA . GLY A 1 86 ? -6.652 -8.505 -9.925 1.00 79.31 86 GLY A CA 1
ATOM 653 C C . GLY A 1 86 ? -6.933 -7.105 -9.388 1.00 79.31 86 GLY A C 1
ATOM 654 O O . GLY A 1 86 ? -6.463 -6.773 -8.306 1.00 79.31 86 GLY A O 1
ATOM 655 N N . THR A 1 87 ? -7.723 -6.303 -10.106 1.00 81.06 87 THR A N 1
ATOM 656 C CA . THR A 1 87 ? -7.974 -4.906 -9.727 1.00 81.06 87 THR A CA 1
ATOM 657 C C . THR A 1 87 ? -9.373 -4.712 -9.155 1.00 81.06 87 THR A C 1
ATOM 659 O O . THR A 1 87 ? -9.499 -4.351 -7.989 1.00 81.06 87 THR A O 1
ATOM 662 N N . ALA A 1 88 ? -10.438 -4.962 -9.925 1.00 77.44 88 ALA A N 1
ATOM 663 C CA . ALA A 1 88 ? -11.803 -4.640 -9.490 1.00 77.44 88 ALA A CA 1
ATOM 664 C C . ALA A 1 88 ? -12.245 -5.464 -8.274 1.00 77.44 88 ALA A C 1
ATOM 666 O O . ALA A 1 88 ? -12.723 -4.908 -7.281 1.00 77.44 88 ALA A O 1
ATOM 667 N N . PHE A 1 89 ? -12.043 -6.780 -8.326 1.00 78.94 89 PHE A N 1
ATOM 668 C CA . PHE A 1 89 ? -12.402 -7.673 -7.230 1.00 78.94 89 PHE A CA 1
ATOM 669 C C . PHE A 1 89 ? -11.531 -7.444 -5.987 1.00 78.94 89 PHE A C 1
ATOM 671 O O . PHE A 1 89 ? -12.057 -7.366 -4.875 1.00 78.94 89 PHE A O 1
ATOM 678 N N . ALA A 1 90 ? -10.220 -7.247 -6.166 1.00 80.62 90 ALA A N 1
ATOM 679 C CA . ALA A 1 90 ? -9.321 -6.910 -5.067 1.00 80.62 90 ALA A CA 1
ATOM 680 C C . ALA A 1 90 ? -9.722 -5.592 -4.394 1.00 80.62 90 ALA A C 1
ATOM 682 O O . ALA A 1 90 ? -9.841 -5.549 -3.175 1.00 80.62 90 ALA A O 1
ATOM 683 N N . PHE A 1 91 ? -10.028 -4.546 -5.167 1.00 74.06 91 PHE A N 1
ATOM 684 C CA . PHE A 1 91 ? -10.441 -3.249 -4.627 1.00 74.06 91 PHE A CA 1
ATOM 685 C C . PHE A 1 91 ? -11.772 -3.330 -3.869 1.00 74.06 91 PHE A C 1
ATOM 687 O O . PHE A 1 91 ? -11.939 -2.701 -2.820 1.00 74.06 91 PHE A O 1
ATOM 694 N N . PHE A 1 92 ? -12.706 -4.152 -4.361 1.00 74.38 92 PHE A N 1
ATOM 695 C CA . PHE A 1 92 ? -13.958 -4.438 -3.665 1.00 74.38 92 PHE A CA 1
ATOM 696 C C . PHE A 1 92 ? -13.711 -5.070 -2.291 1.00 74.38 92 PHE A C 1
ATOM 698 O O . PHE A 1 92 ? -14.273 -4.613 -1.290 1.00 74.38 92 PHE A O 1
ATOM 705 N N . ILE A 1 93 ? -12.834 -6.076 -2.223 1.00 75.25 93 ILE A N 1
ATOM 706 C CA . ILE A 1 93 ? -12.426 -6.693 -0.956 1.00 75.25 93 ILE A CA 1
ATOM 707 C C . ILE A 1 93 ? -11.683 -5.684 -0.081 1.00 75.25 93 ILE A C 1
ATOM 709 O O . ILE A 1 93 ? -11.999 -5.591 1.100 1.00 75.25 93 ILE A O 1
ATOM 713 N N . SER A 1 94 ? -10.752 -4.902 -0.631 1.00 72.06 94 SER A N 1
ATOM 714 C CA . SER A 1 94 ? -9.960 -3.923 0.118 1.00 72.06 94 SER A CA 1
ATOM 715 C C . SER A 1 94 ? -10.835 -2.883 0.795 1.00 72.06 94 SER A C 1
ATOM 717 O O . SER A 1 94 ? -10.661 -2.632 1.981 1.00 72.06 94 SER A O 1
ATOM 719 N N . MET A 1 95 ? -11.817 -2.301 0.111 1.00 68.00 95 MET A N 1
ATOM 720 C CA . MET A 1 95 ? -12.688 -1.337 0.781 1.00 68.00 95 MET A CA 1
ATOM 721 C C . MET A 1 95 ? -13.677 -1.991 1.752 1.00 68.00 95 MET A C 1
ATOM 723 O O . MET A 1 95 ? -13.980 -1.392 2.784 1.00 68.00 95 MET A O 1
ATOM 727 N N . LYS A 1 96 ? -14.167 -3.209 1.469 1.00 69.12 96 LYS A N 1
ATOM 728 C CA . LYS A 1 96 ? -14.922 -3.987 2.466 1.00 69.12 96 LYS A CA 1
ATOM 729 C C . LYS A 1 96 ? -14.071 -4.229 3.711 1.00 69.12 96 LYS A C 1
ATOM 731 O O . LYS A 1 96 ? -14.557 -3.996 4.812 1.00 69.12 96 LYS A O 1
ATOM 736 N N . ALA A 1 97 ? -12.812 -4.622 3.543 1.00 64.94 97 ALA A N 1
ATOM 737 C CA . ALA A 1 97 ? -11.857 -4.800 4.625 1.00 64.94 97 ALA A CA 1
ATOM 738 C C . ALA A 1 97 ? -11.640 -3.484 5.375 1.00 64.94 97 ALA A C 1
ATOM 740 O O . ALA A 1 97 ? -11.816 -3.462 6.578 1.00 64.94 97 ALA A O 1
ATOM 741 N N . VAL A 1 98 ? -11.405 -2.359 4.700 1.00 64.44 98 VAL A N 1
ATOM 742 C CA . VAL A 1 98 ? -11.271 -1.050 5.367 1.00 64.44 98 VAL A CA 1
ATOM 743 C C . VAL A 1 98 ? -12.539 -0.651 6.139 1.00 64.44 98 VAL A C 1
ATOM 745 O O . VAL A 1 98 ? -12.450 0.030 7.153 1.00 64.44 98 VAL A O 1
ATOM 748 N N . SER A 1 99 ? -13.725 -1.094 5.708 1.00 63.09 99 SER A N 1
ATOM 749 C CA . SER A 1 99 ? -14.972 -0.863 6.453 1.00 63.09 99 SER A CA 1
ATOM 750 C C . SER A 1 99 ? -15.201 -1.813 7.639 1.00 63.09 99 SER A C 1
ATOM 752 O O . SER A 1 99 ? -16.034 -1.512 8.489 1.00 63.09 99 SER A O 1
ATOM 754 N N . LEU A 1 100 ? -14.508 -2.956 7.678 1.00 59.03 100 LEU A N 1
ATOM 755 C CA . LEU A 1 100 ? -14.706 -4.045 8.648 1.00 59.03 100 LEU A CA 1
ATOM 756 C C . LEU A 1 100 ? -13.522 -4.223 9.609 1.00 59.03 100 LEU A C 1
ATOM 758 O O . LEU A 1 100 ? -13.681 -4.798 10.681 1.00 59.03 100 LEU A O 1
ATOM 762 N N . VAL A 1 101 ? -12.334 -3.775 9.215 1.00 61.88 101 VAL A N 1
ATOM 763 C CA . VAL A 1 101 ? -11.072 -3.973 9.919 1.00 61.88 101 VAL A CA 1
ATOM 764 C C . VAL A 1 101 ? -10.759 -2.690 10.677 1.00 61.88 101 VAL A C 1
ATOM 766 O O . VAL A 1 101 ? -10.621 -1.630 10.066 1.00 61.88 101 VAL A O 1
ATOM 769 N N . SER A 1 102 ? -10.648 -2.793 12.006 1.00 61.16 102 SER A N 1
ATOM 770 C CA . SER A 1 102 ? -10.202 -1.677 12.845 1.00 61.16 102 SER A CA 1
ATOM 771 C C . SER A 1 102 ? -8.860 -1.148 12.307 1.00 61.16 102 SER A C 1
ATOM 773 O O . SER A 1 102 ? -7.981 -1.966 11.997 1.00 61.16 102 SER A O 1
ATOM 775 N N . PRO A 1 103 ? -8.670 0.182 12.190 1.00 62.94 103 PRO A N 1
ATOM 776 C CA . PRO A 1 103 ? -7.402 0.802 11.794 1.00 62.94 103 PRO A CA 1
ATOM 777 C C . PRO A 1 103 ? -6.180 0.210 12.509 1.00 62.94 103 PRO A C 1
ATOM 779 O O . PRO A 1 103 ? -5.092 0.135 11.932 1.00 62.94 103 PRO A O 1
ATOM 782 N N . LEU A 1 104 ? -6.371 -0.287 13.732 1.00 62.88 104 LEU A N 1
ATOM 783 C CA . LEU A 1 104 ? -5.352 -0.967 14.510 1.00 62.88 104 LEU A CA 1
ATOM 784 C C . LEU A 1 104 ? -4.822 -2.246 13.867 1.00 62.88 104 LEU A C 1
ATOM 786 O O . LEU A 1 104 ? -3.611 -2.423 13.818 1.00 62.88 104 LEU A O 1
ATOM 790 N N . VAL A 1 105 ? -5.672 -3.125 13.335 1.00 65.44 105 VAL A N 1
ATOM 791 C CA . VAL A 1 105 ? -5.211 -4.384 12.719 1.00 65.44 105 VAL A CA 1
ATOM 792 C C . VAL A 1 105 ? -4.374 -4.088 11.473 1.00 65.44 105 VAL A C 1
ATOM 794 O O . VAL A 1 105 ? -3.343 -4.721 11.253 1.00 65.44 105 VAL A O 1
ATOM 797 N N . VAL A 1 106 ? -4.762 -3.075 10.692 1.00 67.44 106 VAL A N 1
ATOM 798 C CA . VAL A 1 106 ? -3.987 -2.626 9.524 1.00 67.44 106 VAL A CA 1
ATOM 799 C C . VAL A 1 106 ? -2.643 -2.043 9.959 1.00 67.44 106 VAL A C 1
ATOM 801 O O . VAL A 1 106 ? -1.614 -2.385 9.376 1.00 67.44 106 VAL A O 1
ATOM 804 N N . SER A 1 107 ? -2.632 -1.219 11.009 1.00 66.25 107 SER A N 1
ATOM 805 C CA . SER A 1 107 ? -1.409 -0.648 11.588 1.00 66.25 107 SER A CA 1
ATOM 806 C C . SER A 1 107 ? -0.465 -1.736 12.113 1.00 66.25 107 SER A C 1
ATOM 808 O O . SER A 1 107 ? 0.728 -1.730 11.817 1.00 66.25 107 SER A O 1
ATOM 810 N N . VAL A 1 108 ? -1.014 -2.737 12.804 1.00 70.00 108 VAL A N 1
ATOM 811 C CA . VAL A 1 108 ? -0.292 -3.896 13.344 1.00 70.00 108 VAL A CA 1
ATOM 812 C C . VAL A 1 108 ? 0.358 -4.718 12.231 1.00 70.00 108 VAL A C 1
ATOM 814 O O . VAL A 1 108 ? 1.540 -5.049 12.318 1.00 70.00 108 VAL A O 1
ATOM 817 N N . ILE A 1 109 ? -0.386 -5.019 11.165 1.00 72.44 109 ILE A N 1
ATOM 818 C CA . ILE A 1 109 ? 0.128 -5.776 10.014 1.00 72.44 109 ILE A CA 1
ATOM 819 C C . ILE A 1 109 ? 1.208 -4.972 9.278 1.00 72.44 109 ILE A C 1
ATOM 821 O O . ILE A 1 109 ? 2.275 -5.509 8.983 1.00 72.44 109 ILE A O 1
ATOM 825 N N . SER A 1 110 ? 0.974 -3.676 9.055 1.00 69.75 110 SER A N 1
ATOM 826 C CA . SER A 1 110 ? 1.922 -2.784 8.367 1.00 69.75 110 SER A CA 1
ATOM 827 C C . SER A 1 110 ? 3.221 -2.606 9.156 1.00 69.75 110 SER A C 1
ATOM 829 O O . SER A 1 110 ? 4.297 -2.522 8.577 1.00 69.75 110 SER A O 1
ATOM 831 N N . ALA A 1 111 ? 3.145 -2.583 10.488 1.00 72.56 111 ALA A N 1
ATOM 832 C CA . ALA A 1 111 ? 4.308 -2.538 11.370 1.00 72.56 111 ALA A CA 1
ATOM 833 C C . ALA A 1 111 ? 5.052 -3.887 11.446 1.00 72.56 111 ALA A C 1
ATOM 835 O O . ALA A 1 111 ? 6.262 -3.922 11.675 1.00 72.56 111 ALA A O 1
ATOM 836 N N . SER A 1 112 ? 4.356 -5.002 11.215 1.00 76.31 112 SER A N 1
ATOM 837 C CA . SER A 1 112 ? 4.963 -6.335 11.175 1.00 76.31 112 SER A CA 1
ATOM 838 C C . SER A 1 112 ? 5.820 -6.555 9.924 1.00 76.31 112 SER A C 1
ATOM 840 O O . SER A 1 112 ? 6.835 -7.247 9.989 1.00 76.31 112 SER A O 1
ATOM 842 N N . GLU A 1 113 ? 5.474 -5.927 8.801 1.00 71.44 113 GLU A N 1
ATOM 843 C CA . GLU A 1 113 ? 6.207 -6.035 7.535 1.00 71.44 113 GLU A CA 1
ATOM 844 C C . GLU A 1 113 ? 7.704 -5.649 7.648 1.00 71.44 113 GLU A C 1
ATOM 846 O O . GLU A 1 113 ? 8.557 -6.486 7.328 1.00 71.44 113 GLU A O 1
ATOM 851 N N . PRO A 1 114 ? 8.090 -4.470 8.183 1.00 74.88 114 PRO A N 1
ATOM 852 C CA . PRO A 1 114 ? 9.496 -4.124 8.379 1.00 74.88 114 PRO A CA 1
ATOM 853 C C . PRO A 1 114 ? 10.193 -4.997 9.433 1.00 74.88 114 PRO A C 1
ATOM 855 O O . PRO A 1 114 ? 11.389 -5.257 9.298 1.00 74.88 114 PRO A O 1
ATOM 858 N N . LEU A 1 115 ? 9.476 -5.486 10.452 1.00 79.75 115 LEU A N 1
ATOM 859 C CA . LEU A 1 115 ? 10.028 -6.413 11.450 1.00 79.75 115 LEU A CA 1
ATOM 860 C C . LEU A 1 115 ? 10.352 -7.776 10.830 1.00 79.75 115 LEU A C 1
ATOM 862 O O . LEU A 1 115 ? 11.444 -8.303 11.039 1.00 79.75 115 LEU A O 1
ATOM 866 N N . SER A 1 116 ? 9.434 -8.321 10.032 1.00 80.06 116 SER A N 1
ATOM 867 C CA . SER A 1 116 ? 9.625 -9.581 9.313 1.00 80.06 116 SER A CA 1
ATOM 868 C C . SER A 1 116 ? 10.746 -9.455 8.285 1.00 80.06 116 SER A C 1
ATOM 870 O O . SER A 1 116 ? 11.645 -10.293 8.246 1.00 80.06 116 SER A O 1
ATOM 872 N N . SER A 1 117 ? 10.776 -8.351 7.531 1.00 81.19 117 SER A N 1
ATOM 873 C CA . SER A 1 117 ? 11.878 -8.044 6.617 1.00 81.19 117 SER A CA 1
ATOM 874 C C . SER A 1 117 ? 13.219 -7.963 7.348 1.00 81.19 117 SER A C 1
ATOM 876 O O . SER A 1 117 ? 14.225 -8.449 6.827 1.00 81.19 117 SER A O 1
ATOM 878 N N . ALA A 1 118 ? 13.258 -7.368 8.544 1.00 79.50 118 ALA A N 1
ATOM 879 C CA . ALA A 1 118 ? 14.469 -7.296 9.354 1.00 79.50 118 ALA A CA 1
ATOM 880 C C . ALA A 1 118 ? 14.921 -8.681 9.832 1.00 79.50 118 ALA A C 1
ATOM 882 O O . ALA A 1 118 ? 16.081 -9.040 9.634 1.00 79.50 118 ALA A O 1
ATOM 883 N N . LEU A 1 119 ? 14.002 -9.476 10.382 1.00 80.31 119 LEU A N 1
ATOM 884 C CA . LEU A 1 119 ? 14.252 -10.848 10.831 1.00 80.31 119 LEU A CA 1
ATOM 885 C C . LEU A 1 119 ? 14.748 -11.746 9.695 1.00 80.31 119 LEU A C 1
ATOM 887 O O . LEU A 1 119 ? 15.777 -12.402 9.840 1.00 80.31 119 LEU A O 1
ATOM 891 N N . LEU A 1 120 ? 14.061 -11.736 8.551 1.00 82.06 120 LEU A N 1
ATOM 892 C CA . LEU A 1 120 ? 14.449 -12.501 7.366 1.00 82.06 120 LEU A CA 1
ATOM 893 C C . LEU A 1 120 ? 15.815 -12.061 6.840 1.00 82.06 120 LEU A C 1
ATOM 895 O O . LEU A 1 120 ? 16.627 -12.910 6.491 1.00 82.06 120 LEU A O 1
ATOM 899 N N . SER A 1 121 ? 16.111 -10.759 6.836 1.00 81.00 121 SER A N 1
ATOM 900 C CA . SER A 1 121 ? 17.423 -10.264 6.401 1.00 81.00 121 SER A CA 1
ATOM 901 C C . SER A 1 121 ? 18.551 -10.710 7.332 1.00 81.00 121 SER A C 1
ATOM 903 O O . SER A 1 121 ? 19.626 -11.074 6.863 1.00 81.00 121 SER A O 1
ATOM 905 N N . VAL A 1 122 ? 18.327 -10.727 8.647 1.00 80.75 122 VAL A N 1
ATOM 906 C CA . VAL A 1 122 ? 19.324 -11.229 9.606 1.00 80.75 122 VAL A CA 1
ATOM 907 C C . VAL A 1 122 ? 19.503 -12.745 9.456 1.00 80.75 122 VAL A C 1
ATOM 909 O O . VAL A 1 122 ? 20.635 -13.220 9.408 1.00 80.75 122 VAL A O 1
ATOM 912 N N . LEU A 1 123 ? 18.404 -13.498 9.325 1.00 80.44 123 LEU A N 1
ATOM 913 C CA . LEU A 1 123 ? 18.420 -14.964 9.275 1.00 80.44 123 LEU A CA 1
ATOM 914 C C . LEU A 1 123 ? 18.976 -15.520 7.951 1.00 80.44 123 LEU A C 1
ATOM 916 O O . LEU A 1 123 ? 19.765 -16.460 7.971 1.00 80.44 123 LEU A O 1
ATOM 920 N N . PHE A 1 124 ? 18.564 -14.958 6.809 1.00 80.50 124 PHE A N 1
ATOM 921 C CA . PHE A 1 124 ? 18.924 -15.463 5.477 1.00 80.50 124 PHE A CA 1
ATOM 922 C C . PHE A 1 124 ? 20.108 -14.733 4.840 1.00 80.50 124 PHE A C 1
ATOM 924 O O . PHE A 1 124 ? 20.890 -15.371 4.140 1.00 80.50 124 PHE A O 1
ATOM 931 N N . LEU A 1 125 ? 20.251 -13.417 5.046 1.00 79.56 125 LEU A N 1
ATOM 932 C CA . LEU A 1 125 ? 21.339 -12.633 4.440 1.00 79.56 125 LEU A CA 1
ATOM 933 C C . LEU A 1 125 ? 22.542 -12.454 5.383 1.00 79.56 125 LEU A C 1
ATOM 935 O O . LEU A 1 125 ? 23.526 -11.830 4.991 1.00 79.56 125 LEU A O 1
ATOM 939 N N . GLY A 1 126 ? 22.491 -12.994 6.609 1.00 70.69 126 GLY A N 1
ATOM 940 C CA . GLY A 1 126 ? 23.596 -12.915 7.574 1.00 70.69 126 GLY A CA 1
ATOM 941 C C . GLY A 1 126 ? 23.937 -11.481 7.986 1.00 70.69 126 GLY A C 1
ATOM 942 O O . GLY A 1 126 ? 25.088 -11.168 8.289 1.00 70.69 126 GLY A O 1
ATOM 943 N N . LEU A 1 127 ? 22.950 -10.584 7.938 1.00 74.31 127 LEU A N 1
ATOM 944 C CA . LEU A 1 127 ? 23.143 -9.160 8.182 1.00 74.31 127 LEU A CA 1
ATOM 945 C C . LEU A 1 127 ? 23.488 -8.924 9.660 1.00 74.31 127 LEU A C 1
ATOM 947 O O . LEU A 1 127 ? 22.742 -9.327 10.552 1.00 74.31 127 LEU A O 1
ATOM 951 N N . ILE A 1 128 ? 24.621 -8.268 9.918 1.00 72.38 128 ILE A N 1
ATOM 952 C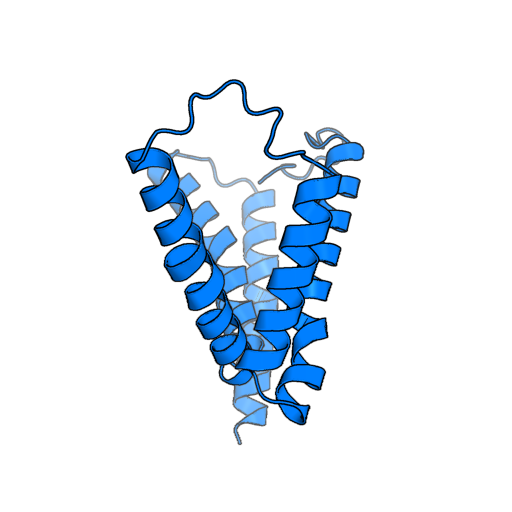 CA . ILE A 1 128 ? 25.063 -7.946 11.280 1.00 72.38 128 ILE A CA 1
ATOM 953 C C . ILE A 1 128 ? 24.062 -6.964 11.893 1.00 72.38 128 ILE A C 1
ATOM 955 O O . ILE A 1 128 ? 23.702 -5.956 11.280 1.00 72.38 128 ILE A O 1
ATOM 959 N N . VAL A 1 129 ? 23.591 -7.280 13.100 1.00 68.50 129 VAL A N 1
ATOM 960 C CA . VAL A 1 129 ? 22.627 -6.452 13.827 1.00 68.50 129 VAL A CA 1
ATOM 961 C C . VAL A 1 129 ? 23.325 -5.173 14.295 1.00 68.50 129 VAL A C 1
ATOM 963 O O . VAL A 1 129 ? 23.976 -5.145 15.335 1.00 68.50 129 VAL A O 1
ATOM 966 N N . ASP A 1 130 ? 23.202 -4.112 13.500 1.00 75.00 130 ASP A N 1
ATOM 967 C CA . ASP A 1 130 ? 23.710 -2.779 13.828 1.00 75.00 130 ASP A CA 1
ATOM 968 C C . ASP A 1 130 ? 22.822 -2.096 14.894 1.00 75.00 130 ASP A C 1
ATOM 970 O O . ASP A 1 130 ? 21.607 -2.313 14.950 1.00 75.00 130 ASP A O 1
ATOM 974 N N . TRP A 1 131 ? 23.390 -1.184 15.694 1.00 76.44 131 TRP A N 1
ATOM 975 C CA . TRP A 1 131 ? 22.645 -0.409 16.707 1.00 76.44 131 TRP A CA 1
ATOM 976 C C . TRP A 1 131 ? 21.434 0.341 16.120 1.00 76.44 131 TRP A C 1
ATOM 978 O O . TRP A 1 131 ? 20.371 0.413 16.734 1.00 76.44 131 TRP A O 1
ATOM 988 N N . SER A 1 132 ? 21.563 0.836 14.884 1.00 73.12 132 SER A N 1
ATOM 989 C CA . SER A 1 132 ? 20.471 1.483 14.144 1.00 73.12 132 SER A CA 1
ATOM 990 C C . SER A 1 132 ? 19.297 0.533 13.862 1.00 73.12 132 SER A C 1
ATOM 992 O O . SER A 1 132 ? 18.144 0.963 13.905 1.00 73.12 132 SER A O 1
ATOM 994 N N . LEU A 1 133 ? 19.563 -0.754 13.608 1.00 75.94 133 LEU A N 1
ATOM 995 C CA . LEU A 1 133 ? 18.519 -1.754 13.368 1.00 75.94 133 LEU A CA 1
ATOM 996 C C . LEU A 1 133 ? 17.757 -2.065 14.661 1.00 75.94 133 LEU A C 1
ATOM 998 O O . LEU A 1 133 ? 16.532 -2.131 14.649 1.00 75.94 133 LEU A O 1
ATOM 1002 N N . LEU A 1 134 ? 18.484 -2.182 15.772 1.00 78.31 134 LEU A N 1
ATOM 1003 C CA . LEU A 1 134 ? 17.929 -2.407 17.108 1.00 78.31 134 LEU A CA 1
ATOM 1004 C C . LEU A 1 134 ? 17.037 -1.237 17.552 1.00 78.31 134 LEU A C 1
ATOM 1006 O O . LEU A 1 134 ? 15.915 -1.449 18.015 1.00 78.31 134 LEU A O 1
ATOM 1010 N N . LEU A 1 135 ? 17.496 -0.002 17.320 1.00 82.25 135 LEU A N 1
ATOM 1011 C CA . LEU A 1 135 ? 16.721 1.215 17.565 1.00 82.25 135 LEU A CA 1
ATOM 1012 C C . LEU A 1 135 ? 15.444 1.251 16.709 1.00 82.25 135 LEU A C 1
ATOM 1014 O O . LEU A 1 135 ? 14.364 1.523 17.228 1.00 82.25 135 LEU A O 1
ATOM 1018 N N . ALA A 1 136 ? 15.546 0.937 15.413 1.00 76.44 136 ALA A N 1
ATOM 1019 C CA . ALA A 1 136 ? 14.390 0.888 14.519 1.00 76.44 136 ALA A CA 1
ATOM 1020 C C . ALA A 1 136 ? 13.362 -0.164 14.969 1.00 76.44 136 ALA A C 1
ATOM 1022 O O . ALA A 1 136 ? 12.166 0.114 14.977 1.00 76.44 136 ALA A O 1
ATOM 1023 N N . MET A 1 137 ? 13.822 -1.340 15.403 1.00 79.00 137 MET A N 1
ATOM 1024 C CA . MET A 1 137 ? 12.958 -2.392 15.945 1.00 79.00 137 MET A CA 1
ATOM 1025 C C . MET A 1 137 ? 12.204 -1.911 17.192 1.00 79.00 137 MET A C 1
ATOM 1027 O O . MET A 1 137 ? 10.989 -2.086 17.285 1.00 79.00 137 MET A O 1
ATOM 1031 N N . ALA A 1 138 ? 12.900 -1.247 18.119 1.00 81.62 138 ALA A N 1
ATOM 1032 C CA . ALA A 1 138 ? 12.291 -0.694 19.326 1.00 81.62 138 ALA A CA 1
ATOM 1033 C C . ALA A 1 138 ? 11.253 0.399 19.010 1.00 81.62 138 ALA A C 1
ATOM 1035 O O . ALA A 1 138 ? 10.165 0.390 19.586 1.00 81.62 138 ALA A O 1
ATOM 1036 N N . LEU A 1 139 ? 11.553 1.297 18.061 1.00 81.31 139 LEU A N 1
ATOM 1037 C CA . LEU A 1 139 ? 10.631 2.355 17.628 1.00 81.31 139 LEU A CA 1
ATOM 1038 C C . LEU A 1 139 ? 9.379 1.827 16.916 1.00 81.31 139 LEU A C 1
ATOM 1040 O O . LEU A 1 139 ? 8.391 2.548 16.864 1.00 81.31 139 LEU A O 1
ATOM 1044 N N . ILE A 1 140 ? 9.398 0.605 16.378 1.00 80.94 140 ILE A N 1
ATOM 1045 C CA . ILE A 1 140 ? 8.217 -0.028 15.772 1.00 80.94 140 ILE A CA 1
ATOM 1046 C C . ILE A 1 140 ? 7.402 -0.777 16.836 1.00 80.94 140 ILE A C 1
ATOM 1048 O O . ILE A 1 140 ? 6.179 -0.654 16.887 1.00 80.94 140 ILE A O 1
ATOM 1052 N N . ILE A 1 141 ? 8.071 -1.525 17.719 1.00 80.12 141 ILE A N 1
ATOM 1053 C CA . ILE A 1 141 ? 7.411 -2.361 18.732 1.00 80.12 141 ILE A CA 1
ATOM 1054 C C . ILE A 1 141 ? 6.716 -1.508 19.808 1.00 80.12 141 ILE A C 1
ATOM 1056 O O . ILE A 1 141 ? 5.605 -1.838 20.221 1.00 80.12 141 ILE A O 1
ATOM 1060 N N . LEU A 1 142 ? 7.329 -0.405 20.253 1.00 81.12 142 LEU A N 1
ATOM 1061 C CA . LEU A 1 142 ? 6.768 0.443 21.314 1.00 81.12 142 LEU A CA 1
ATOM 1062 C C . LEU A 1 142 ? 5.386 1.029 20.947 1.00 81.12 142 LEU A C 1
ATOM 1064 O O . LEU A 1 142 ? 4.439 0.789 21.699 1.00 81.12 142 LEU A O 1
ATOM 1068 N N . PRO A 1 143 ? 5.210 1.729 19.806 1.00 78.75 143 PRO A N 1
ATOM 1069 C CA . PRO A 1 143 ? 3.899 2.211 19.376 1.00 78.75 143 PRO A CA 1
ATOM 1070 C C . PRO A 1 143 ? 2.881 1.090 19.164 1.00 78.75 143 PRO A C 1
ATOM 1072 O O . PRO A 1 143 ? 1.713 1.281 19.482 1.00 78.75 143 PRO A O 1
ATOM 1075 N N . MET A 1 144 ? 3.300 -0.086 18.678 1.00 74.88 144 MET A N 1
ATOM 1076 C CA . MET A 1 144 ? 2.392 -1.231 18.534 1.00 74.88 144 MET A CA 1
ATOM 1077 C C . MET A 1 144 ? 1.818 -1.692 19.870 1.00 74.88 144 MET A C 1
ATOM 1079 O O . MET A 1 144 ? 0.626 -1.981 19.952 1.00 74.88 144 MET A O 1
ATOM 1083 N N . ILE A 1 145 ? 2.653 -1.778 20.908 1.00 77.25 145 ILE A N 1
ATOM 1084 C CA . ILE A 1 145 ? 2.204 -2.181 22.243 1.00 77.25 145 ILE A CA 1
ATOM 1085 C C . ILE A 1 145 ? 1.220 -1.143 22.788 1.00 77.25 145 ILE A C 1
ATOM 1087 O O . ILE A 1 145 ? 0.156 -1.523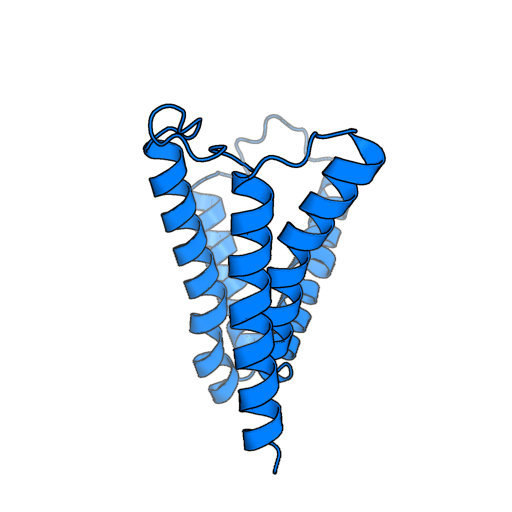 23.271 1.00 77.25 145 ILE A O 1
ATOM 1091 N N . PHE A 1 146 ? 1.536 0.150 22.662 1.00 78.81 146 PHE A N 1
ATOM 1092 C CA . PHE A 1 146 ? 0.632 1.229 23.074 1.00 78.81 146 PHE A CA 1
ATOM 1093 C C . PHE A 1 146 ? -0.716 1.163 22.351 1.00 78.81 146 PHE A C 1
ATOM 1095 O O . PHE A 1 146 ? -1.754 1.169 23.008 1.00 78.81 146 PHE A O 1
ATOM 1102 N N . LEU A 1 147 ? -0.696 1.016 21.025 1.00 75.25 147 LEU A N 1
ATOM 1103 C CA . LEU A 1 147 ? -1.902 0.942 20.206 1.00 75.25 147 LEU A CA 1
ATOM 1104 C C . LEU A 1 147 ? -2.756 -0.286 20.572 1.00 75.25 147 LEU A C 1
ATOM 1106 O O . LEU A 1 147 ? -3.961 -0.166 20.763 1.00 75.25 147 LEU A O 1
ATOM 1110 N N . SER A 1 148 ? -2.126 -1.451 20.756 1.00 73.56 148 SER A N 1
ATOM 1111 C CA . SER A 1 148 ? -2.794 -2.695 21.174 1.00 73.56 148 SER A CA 1
ATOM 1112 C C . SER A 1 148 ? -3.469 -2.581 22.550 1.00 73.56 148 SER A C 1
ATOM 1114 O O . SER A 1 148 ? -4.568 -3.098 22.755 1.00 73.56 148 SER A O 1
ATOM 1116 N N . ILE A 1 149 ? -2.842 -1.873 23.497 1.00 75.56 149 ILE A N 1
ATOM 1117 C CA . ILE A 1 149 ? -3.406 -1.637 24.835 1.00 75.56 149 ILE A CA 1
ATOM 1118 C C . ILE A 1 149 ? -4.593 -0.666 24.779 1.00 75.56 149 ILE A C 1
ATOM 1120 O O . ILE A 1 149 ? -5.570 -0.861 25.505 1.00 75.56 149 ILE A O 1
ATOM 1124 N N . GLU A 1 150 ? -4.516 0.377 23.950 1.00 72.88 150 GLU A N 1
ATOM 1125 C CA . GLU A 1 150 ? -5.562 1.398 23.848 1.00 72.88 150 GLU A CA 1
ATOM 1126 C C . GLU A 1 150 ? -6.878 0.816 23.316 1.00 72.88 150 GLU A C 1
ATOM 1128 O O . GLU A 1 150 ? -7.928 1.057 23.910 1.00 72.88 150 GLU A O 1
ATOM 1133 N N . GLU A 1 151 ? -6.844 -0.079 22.327 1.00 65.56 151 GLU A N 1
ATOM 1134 C CA . GLU A 1 151 ? -8.080 -0.736 21.872 1.00 65.56 151 GLU A CA 1
ATOM 1135 C C . GLU A 1 151 ? -8.566 -1.867 22.773 1.00 65.56 151 GLU A C 1
ATOM 1137 O O . GLU A 1 151 ? -9.775 -2.072 22.894 1.00 65.56 151 GLU A O 1
ATOM 1142 N N . ALA A 1 152 ? -7.675 -2.549 23.502 1.00 61.38 152 ALA A N 1
ATOM 1143 C CA . ALA A 1 152 ? -8.111 -3.452 24.571 1.00 61.38 152 ALA A CA 1
ATOM 1144 C C . ALA A 1 152 ? -8.911 -2.710 25.664 1.00 61.38 152 ALA A C 1
ATOM 1146 O O . ALA A 1 152 ? -9.704 -3.325 26.383 1.00 61.38 152 ALA A O 1
ATOM 1147 N N . LYS A 1 153 ? -8.708 -1.392 25.787 1.00 59.03 153 LYS A N 1
ATOM 1148 C CA . LYS A 1 153 ? -9.443 -0.508 26.693 1.00 59.03 153 LYS A CA 1
ATOM 1149 C C . LYS A 1 153 ? -10.733 0.041 26.072 1.00 59.03 153 LYS A C 1
ATOM 1151 O O . LYS A 1 153 ? -11.694 0.214 26.809 1.00 59.03 153 LYS A O 1
ATOM 1156 N N . GLU A 1 154 ? -10.764 0.291 24.763 1.00 57.09 154 GLU A N 1
ATOM 1157 C CA . GLU A 1 154 ? -11.947 0.795 24.039 1.00 57.09 154 GLU A CA 1
ATOM 1158 C C . GLU A 1 154 ? -13.008 -0.297 23.778 1.00 57.09 154 GLU A C 1
ATOM 1160 O O . GLU A 1 154 ? -14.194 -0.005 23.662 1.00 57.09 154 GLU A O 1
ATOM 1165 N N . SER A 1 155 ? -12.605 -1.574 23.759 1.00 51.75 155 SER A N 1
ATOM 1166 C CA . SER A 1 155 ? -13.504 -2.735 23.639 1.00 51.75 155 SER A CA 1
ATOM 1167 C C . SER A 1 155 ? -14.205 -3.139 24.957 1.00 51.75 155 SER A C 1
ATOM 1169 O O . SER A 1 155 ? -14.808 -4.219 25.015 1.00 51.75 155 SER A O 1
ATOM 1171 N N . LYS A 1 156 ? -14.111 -2.333 26.022 1.00 41.38 156 LYS A N 1
ATOM 1172 C CA . LYS A 1 156 ? -14.654 -2.621 27.360 1.00 41.38 156 LYS A CA 1
ATOM 1173 C C . LYS A 1 156 ? -15.675 -1.579 27.794 1.00 41.38 156 LYS A C 1
ATOM 1175 O O . LYS A 1 156 ? -16.695 -2.003 28.379 1.00 41.38 156 LYS A O 1
#

Radius of gyration: 21.02 Å; chains: 1; bounding box: 50×30×59 Å

Foldseek 3Di:
DQALPPPVSNVDDVVNVVVVVVVVVVVVCVQVVLVVVCVPPNNVVSVVVVVVVVVVVVCVVPPPVPPPDDPDPVNVVVVVCCVVVVPVVVSVVVNVCVVVPDVLVVLLVVLVVVVVVLVCCCVPVVDDCRPSNVVSNCVSVVVNVVSVVVVVVVVD

InterPro domains:
  IPR000620 EamA domain [PF00892] (16-148)
  IPR037185 Multidrug transporter EmrE superfamily [SSF103481] (51-150)

Sequence (156 aa):
MATKGDLSQLSMTPLALITGLLSAMGVMFNVILPQPFAKRYGFVPTVGWGMILAGLFSNVLSPVYQLSFTPDIWSILICLIIAFFGTAFAFFISMKAVSLVSPLVVSVISASEPLSSALLSVLFLGLIVDWSLLLAMALIILPMIFLSIEEAKESK

pLDDT: mean 72.43, std 10.09, range [41.38, 87.31]

Secondary structure (DSSP, 8-state):
--STT-GGG--S-HHHHHHHHHHHHHHHHHHHTHHHHHHHH-HHHHHHHHHHHHHHHHHHHS-GGG--S---HHHHHHHHHIIIIIIIIHHHHHHHHHHHS-HHHHHHHHHHHHHHHHHHHHHHH-----HHHHHHHHHHHHHHHHHHHHHHHHT-